Protein AF-A0A7V1M2N8-F1 (afdb_monomer)

Nearest PDB structures (foldseek):
  4wpy-assembly1_A-2  TM=8.593E-01  e=5.096E-01  Mycobacterium tuberculosis H37Rv
  3sr2-assembly3_D  TM=4.263E-01  e=4.004E-01  Homo sapiens
  2qm4-assembly2_D  TM=4.734E-01  e=6.105E-01  Homo sapiens
  3q9q-assembly1_A  TM=6.049E-01  e=1.602E+00  Homo sapiens
  3q0x-assembly1_A  TM=4.436E-01  e=2.442E+00  Chlamydomonas reinhardtii

Radius of gyration: 23.04 Å; Cα contacts (8 Å, |Δi|>4): 125; chains: 1; bounding box: 48×63×51 Å

Mean predicted aligned error: 13.84 Å

Sequence (99 aa):
MPRHDRRRTLRPRCDGPVLDPHQHCFLGRPAAMKVICDRSALLEAVNVVAGVVNSRGPKPQLACIKLSASKEGDEGTLTLEATDGEVSVRVSTLSVEVK

Solvent-accessible surface area (backbone atoms only — not comparable to full-atom values): 6506 Å² total; per-residue (Å²): 142,83,82,87,81,88,86,84,77,79,73,83,78,86,85,66,85,90,68,70,87,87,72,82,84,79,88,82,69,78,85,69,86,38,75,49,64,52,67,68,64,50,51,54,52,48,58,62,36,56,77,40,38,32,79,85,54,96,51,69,74,29,51,46,74,47,76,48,73,50,69,62,86,92,51,19,38,40,34,42,34,20,28,58,85,85,55,76,46,76,49,76,45,78,72,27,50,68,90

Foldseek 3Di:
DDDDDDDPPDDDDPPDPDDDPPPPDPPDDDPDKDKDADPVQVVVVCVVQCVAQDPPDPDVVLNDWDWDWDDDDQWIKIWTWHHPPPDIDIDIDTGMGID

Structure (mmCIF, N/CA/C/O backbone):
data_AF-A0A7V1M2N8-F1
#
_entry.id   AF-A0A7V1M2N8-F1
#
loop_
_atom_site.group_PDB
_atom_site.id
_atom_site.type_symbol
_atom_site.label_atom_id
_atom_site.label_alt_id
_atom_site.label_comp_id
_atom_site.label_asym_id
_atom_site.label_entity_id
_atom_site.label_seq_id
_atom_site.pdbx_PDB_ins_code
_atom_site.Cartn_x
_atom_site.Cartn_y
_atom_site.Cartn_z
_atom_site.occupancy
_atom_site.B_iso_or_equiv
_atom_site.auth_seq_id
_atom_site.auth_comp_id
_atom_site.auth_asym_id
_atom_site.auth_atom_id
_atom_site.pdbx_PDB_model_num
ATOM 1 N N . MET A 1 1 ? -35.918 -54.757 -29.353 1.00 45.62 1 MET A N 1
ATOM 2 C CA . MET A 1 1 ? -34.516 -54.291 -29.437 1.00 45.62 1 MET A CA 1
ATOM 3 C C . MET A 1 1 ? -34.463 -52.758 -29.349 1.00 45.62 1 MET A C 1
ATOM 5 O O . MET A 1 1 ? -34.527 -52.119 -30.394 1.00 45.62 1 MET A O 1
ATOM 9 N N . PRO A 1 2 ? -34.414 -52.140 -28.150 1.00 43.44 2 PRO A N 1
ATOM 10 C CA . PRO A 1 2 ? -34.225 -50.696 -27.992 1.00 43.44 2 PRO A CA 1
ATOM 11 C C . PRO A 1 2 ? -32.785 -50.340 -27.574 1.00 43.44 2 PRO A C 1
ATOM 13 O O . PRO A 1 2 ? -32.123 -51.081 -26.852 1.00 43.44 2 PRO A O 1
ATOM 16 N N . ARG A 1 3 ? -32.302 -49.205 -28.086 1.00 46.06 3 ARG A N 1
ATOM 17 C CA . ARG A 1 3 ? -30.916 -48.720 -28.026 1.00 46.06 3 ARG A CA 1
ATOM 18 C C . ARG A 1 3 ? -30.592 -47.989 -26.705 1.00 46.06 3 ARG A C 1
ATOM 20 O O . ARG A 1 3 ? -31.383 -47.178 -26.239 1.00 46.06 3 ARG A O 1
ATOM 27 N N . HIS A 1 4 ? -29.392 -48.245 -26.178 1.00 52.31 4 HIS A N 1
ATOM 28 C CA . HIS A 1 4 ? -28.546 -47.360 -25.347 1.00 52.31 4 HIS A CA 1
ATOM 29 C C . HIS A 1 4 ? -28.510 -45.905 -25.898 1.00 52.31 4 HIS A C 1
ATOM 31 O O . HIS A 1 4 ? -28.629 -45.740 -27.106 1.00 52.31 4 HIS A O 1
ATOM 37 N N . ASP A 1 5 ? -28.281 -44.790 -25.187 1.00 50.00 5 ASP A N 1
ATOM 38 C CA . ASP A 1 5 ? -27.852 -44.446 -23.819 1.00 50.00 5 ASP A CA 1
ATOM 39 C C . ASP A 1 5 ? -27.793 -42.884 -23.719 1.00 50.00 5 ASP A C 1
ATOM 41 O O . ASP A 1 5 ? -27.864 -42.194 -24.735 1.00 50.00 5 ASP A O 1
ATOM 45 N N . ARG A 1 6 ? -27.574 -42.344 -22.508 1.00 56.97 6 ARG A N 1
ATOM 46 C CA . ARG A 1 6 ? -26.980 -41.027 -22.167 1.00 56.97 6 ARG A CA 1
ATOM 47 C C . ARG A 1 6 ? -27.739 -39.736 -22.509 1.00 56.97 6 ARG A C 1
ATOM 49 O O . ARG A 1 6 ? -27.505 -39.113 -23.538 1.00 56.97 6 ARG A O 1
ATOM 56 N N . ARG A 1 7 ? -28.449 -39.203 -21.502 1.00 48.78 7 ARG A N 1
ATOM 57 C CA . ARG A 1 7 ? -28.344 -37.789 -21.045 1.00 48.78 7 ARG A CA 1
ATOM 58 C C . ARG A 1 7 ? -29.064 -37.602 -19.705 1.00 48.78 7 ARG A C 1
ATOM 60 O O . ARG A 1 7 ? -30.080 -36.929 -19.586 1.00 48.78 7 ARG A O 1
ATOM 67 N N . ARG A 1 8 ? -28.500 -38.216 -18.665 1.00 51.50 8 ARG A N 1
ATOM 68 C CA . ARG A 1 8 ? -28.829 -37.940 -17.263 1.00 51.50 8 ARG A CA 1
ATOM 69 C C . ARG A 1 8 ? -27.777 -36.981 -16.698 1.00 51.50 8 ARG A C 1
ATOM 71 O O . ARG A 1 8 ? -26.984 -37.351 -15.846 1.00 51.50 8 ARG A O 1
ATOM 78 N N . THR A 1 9 ? -27.726 -35.754 -17.214 1.00 49.06 9 THR A N 1
ATOM 79 C CA . THR A 1 9 ? -27.017 -34.662 -16.533 1.00 49.06 9 THR A CA 1
ATOM 80 C C . THR A 1 9 ? -27.972 -34.064 -15.514 1.00 49.06 9 THR A C 1
ATOM 82 O O . THR A 1 9 ? -28.759 -33.166 -15.817 1.00 49.06 9 THR A O 1
ATOM 85 N N . LEU A 1 10 ? -27.922 -34.636 -14.316 1.00 45.66 10 LEU A N 1
ATOM 86 C CA . LEU A 1 10 ? -28.397 -34.035 -13.080 1.00 45.66 10 LEU A CA 1
ATOM 87 C C . LEU A 1 10 ? -27.808 -32.620 -12.984 1.00 45.66 10 LEU A C 1
ATOM 89 O O . LEU A 1 10 ? -26.614 -32.461 -12.746 1.00 45.66 10 LEU A O 1
ATOM 93 N N . ARG A 1 11 ? -28.628 -31.589 -13.200 1.00 49.03 11 ARG A N 1
ATOM 94 C CA . ARG A 1 11 ? -28.321 -30.259 -12.670 1.00 49.03 11 ARG A C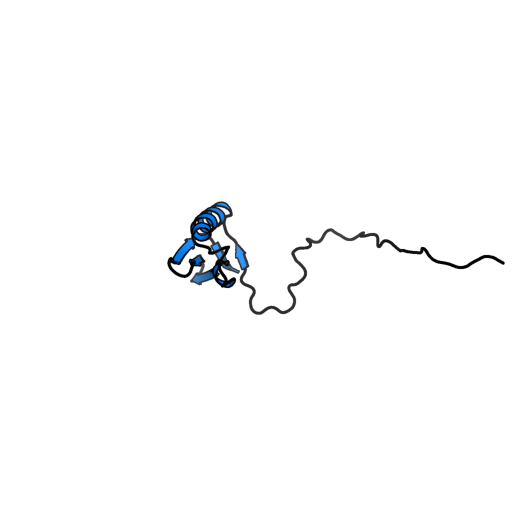A 1
ATOM 95 C C . ARG A 1 11 ? -28.540 -30.348 -11.159 1.00 49.03 11 ARG A C 1
ATOM 97 O O . ARG A 1 11 ? -29.659 -30.693 -10.772 1.00 49.03 11 ARG A O 1
ATOM 104 N N . PRO A 1 12 ? -27.542 -30.083 -10.302 1.00 45.91 12 PRO A N 1
ATOM 105 C CA . PRO A 1 12 ? -27.826 -29.937 -8.888 1.00 45.91 12 PRO A CA 1
ATOM 106 C C . PRO A 1 12 ? -28.673 -28.671 -8.719 1.00 45.91 12 PRO A C 1
ATOM 108 O O . PRO A 1 12 ? -28.283 -27.584 -9.143 1.00 45.91 12 PRO A O 1
ATOM 111 N N . ARG A 1 13 ? -29.878 -28.841 -8.167 1.00 48.69 13 ARG A N 1
ATOM 112 C CA . ARG A 1 13 ? -30.668 -27.736 -7.629 1.00 48.69 13 ARG A CA 1
ATOM 113 C C . ARG A 1 13 ? -29.904 -27.195 -6.426 1.00 48.69 13 ARG A C 1
ATOM 115 O O . ARG A 1 13 ? -29.687 -27.928 -5.465 1.00 48.69 13 ARG A O 1
ATOM 122 N N . CYS A 1 14 ? -29.472 -25.945 -6.499 1.00 45.72 14 CYS A N 1
ATOM 123 C CA . CYS A 1 14 ? -28.930 -25.228 -5.355 1.00 45.72 14 CYS A CA 1
ATOM 124 C C . CYS A 1 14 ? -30.100 -24.737 -4.493 1.00 45.72 14 CYS A C 1
ATOM 126 O O . CYS A 1 14 ? -30.439 -23.561 -4.531 1.00 45.72 14 CYS A O 1
ATOM 128 N N . ASP A 1 15 ? -30.740 -25.650 -3.764 1.00 51.22 15 ASP A N 1
ATOM 129 C CA . ASP A 1 15 ? -31.677 -25.318 -2.689 1.00 51.22 15 ASP A CA 1
ATOM 130 C C . ASP A 1 15 ? -30.910 -25.411 -1.359 1.00 51.22 15 ASP A C 1
ATOM 132 O O . ASP A 1 15 ? -30.872 -26.448 -0.700 1.00 51.22 15 ASP A O 1
ATOM 136 N N . GLY A 1 16 ? -30.223 -24.326 -1.004 1.00 52.47 16 GLY A N 1
ATOM 137 C CA . GLY A 1 16 ? -29.557 -24.129 0.284 1.00 52.47 16 GLY A CA 1
ATOM 138 C C . GLY A 1 16 ? -29.552 -22.637 0.630 1.00 52.47 16 GLY A C 1
ATOM 139 O O . GLY A 1 16 ? -29.615 -21.816 -0.289 1.00 52.47 16 GLY A O 1
ATOM 140 N N . PRO A 1 17 ? -29.529 -22.251 1.921 1.00 46.84 17 PRO A N 1
ATOM 141 C CA . PRO A 1 17 ? -29.535 -20.842 2.301 1.00 46.84 17 PRO A CA 1
ATOM 142 C C . PRO A 1 17 ? -28.299 -20.151 1.713 1.00 46.84 17 PRO A C 1
ATOM 144 O O . PRO A 1 17 ? -27.198 -20.697 1.777 1.00 46.84 17 PRO A O 1
ATOM 147 N N . VAL A 1 18 ? -28.498 -18.974 1.113 1.00 55.91 18 VAL A N 1
ATOM 148 C CA . VAL A 1 18 ? -27.448 -18.130 0.525 1.00 55.91 18 VAL A CA 1
ATOM 149 C C . VAL A 1 18 ? -26.462 -17.734 1.626 1.00 55.91 18 VAL A C 1
ATOM 151 O O . VAL A 1 18 ? -26.644 -16.731 2.308 1.00 55.91 18 VAL A O 1
ATOM 154 N N . LEU A 1 19 ? -25.437 -18.558 1.838 1.00 48.69 19 LEU A N 1
ATOM 155 C CA . LEU A 1 19 ? -24.228 -18.157 2.539 1.00 48.69 19 LEU A CA 1
ATOM 156 C C . LEU A 1 19 ? -23.317 -17.453 1.536 1.00 48.69 19 LEU A C 1
ATOM 158 O O . LEU A 1 19 ? -22.998 -18.003 0.480 1.00 48.69 19 LEU A O 1
ATOM 162 N N . ASP A 1 20 ? -22.917 -16.236 1.895 1.00 56.91 20 ASP A N 1
ATOM 163 C CA . ASP A 1 20 ? -21.995 -15.380 1.157 1.00 56.91 20 ASP A CA 1
ATOM 164 C C . ASP A 1 20 ? -20.778 -16.162 0.614 1.00 56.91 20 ASP A C 1
ATOM 166 O O . ASP A 1 20 ? -20.016 -16.754 1.392 1.00 56.91 20 ASP A O 1
ATOM 170 N N . PRO A 1 21 ? -20.521 -16.141 -0.708 1.00 47.62 21 PRO A N 1
ATOM 171 C CA . PRO A 1 21 ? -19.410 -16.871 -1.326 1.00 47.62 21 PRO A CA 1
ATOM 172 C C . PRO A 1 21 ? -18.017 -16.338 -0.937 1.00 47.62 21 PRO A C 1
ATOM 174 O O . PRO A 1 21 ? -17.008 -16.921 -1.327 1.00 47.62 21 PRO A O 1
ATOM 177 N N . HIS A 1 22 ? -17.932 -15.268 -0.139 1.00 49.97 22 HIS A N 1
ATOM 178 C CA . HIS A 1 22 ? -16.674 -14.683 0.331 1.00 49.97 22 HIS A CA 1
ATOM 179 C C . HIS A 1 22 ? -16.158 -15.230 1.676 1.00 49.97 22 HIS A C 1
ATOM 181 O O . HIS A 1 22 ? -15.075 -14.831 2.103 1.00 49.97 22 HIS A O 1
ATOM 187 N N . GLN A 1 23 ? -16.868 -16.151 2.346 1.00 52.53 23 GLN A N 1
ATOM 188 C CA . GLN A 1 23 ? -16.489 -16.602 3.699 1.00 52.53 23 GLN A CA 1
ATOM 189 C C . GLN A 1 23 ? -15.842 -17.995 3.800 1.00 52.53 23 GLN A C 1
ATOM 191 O O . GLN A 1 23 ? -15.313 -18.342 4.856 1.00 52.53 23 GLN A O 1
ATOM 196 N N . HIS A 1 24 ? -15.793 -18.781 2.721 1.00 42.34 24 HIS A N 1
ATOM 197 C CA . HIS A 1 24 ? -15.313 -20.168 2.766 1.00 42.34 24 HIS A CA 1
ATOM 198 C C . H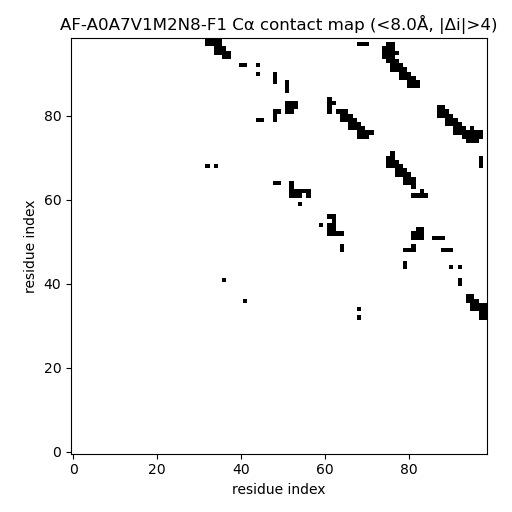IS A 1 24 ? -14.020 -20.387 1.974 1.00 42.34 24 HIS A C 1
ATOM 200 O O . HIS A 1 24 ? -14.056 -20.876 0.857 1.00 42.34 24 HIS A O 1
ATOM 206 N N . CYS A 1 25 ? -12.877 -20.042 2.574 1.00 35.69 25 CYS A N 1
ATOM 207 C CA . CYS A 1 25 ? -11.552 -20.635 2.292 1.00 35.69 25 CYS A CA 1
ATOM 208 C C . CYS A 1 25 ? -10.541 -20.291 3.416 1.00 35.69 25 CYS A C 1
ATOM 210 O O . CYS A 1 25 ? -9.353 -20.103 3.174 1.00 35.69 25 CYS A O 1
ATOM 212 N N . PHE A 1 26 ? -11.010 -20.156 4.664 1.00 44.25 26 PHE A N 1
ATOM 213 C CA . PHE A 1 26 ? -10.217 -19.680 5.812 1.00 44.25 26 PHE A CA 1
ATOM 214 C C . PHE A 1 26 ? -9.658 -20.800 6.713 1.00 44.25 26 PHE A C 1
ATOM 216 O O . PHE A 1 26 ? -9.375 -20.570 7.886 1.00 44.25 26 PHE A O 1
ATOM 223 N N . LEU A 1 27 ? -9.471 -22.019 6.201 1.00 46.91 27 LEU A N 1
ATOM 224 C CA . LEU A 1 27 ? -8.889 -23.115 6.984 1.00 46.91 27 LEU A CA 1
ATOM 225 C C . LEU A 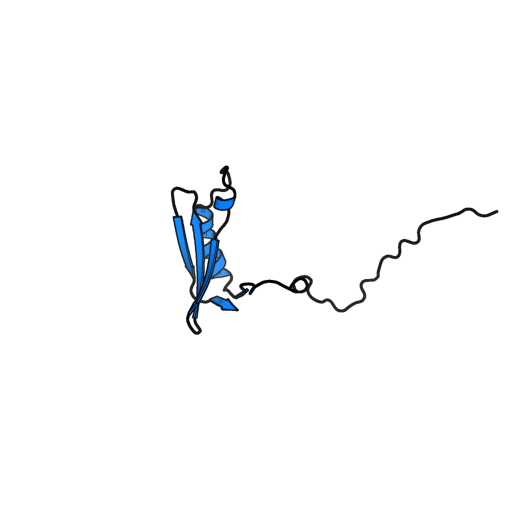1 27 ? -7.369 -23.189 6.756 1.00 46.91 27 LEU A C 1
ATOM 227 O O . LEU A 1 27 ? -6.915 -23.779 5.782 1.00 46.91 27 LEU A O 1
ATOM 231 N N . GLY A 1 28 ? -6.594 -22.579 7.668 1.00 47.25 28 GLY A N 1
ATOM 232 C CA . GLY A 1 28 ? -5.162 -22.880 7.859 1.00 47.25 28 GLY A CA 1
ATOM 233 C C . GLY A 1 28 ? -4.130 -21.769 7.598 1.00 47.25 28 GLY A C 1
ATOM 234 O O . GLY A 1 28 ? -2.957 -22.085 7.418 1.00 47.25 28 GLY A O 1
ATOM 235 N N . ARG A 1 29 ? -4.506 -20.481 7.554 1.00 52.66 29 ARG A N 1
ATOM 236 C CA . ARG A 1 29 ? -3.566 -19.380 7.239 1.00 52.66 29 ARG A CA 1
ATOM 237 C C . ARG A 1 29 ? -2.907 -18.785 8.503 1.00 52.66 29 ARG A C 1
ATOM 239 O O . ARG A 1 29 ? -3.646 -18.469 9.437 1.00 52.66 29 ARG A O 1
ATOM 246 N N . PRO A 1 30 ? -1.570 -18.574 8.543 1.00 53.44 30 PRO A N 1
ATOM 247 C CA . PRO A 1 30 ? -0.938 -17.754 9.583 1.00 53.44 30 PRO A CA 1
ATOM 248 C C . PRO A 1 30 ? -1.600 -16.370 9.589 1.00 53.44 30 PRO A C 1
ATOM 250 O O . PRO A 1 30 ? -1.895 -15.858 8.509 1.00 53.44 30 PRO A O 1
ATOM 253 N N . ALA A 1 31 ? -1.893 -15.852 10.790 1.00 58.22 31 ALA A N 1
ATOM 254 C CA . ALA A 1 31 ? -2.702 -14.661 11.090 1.00 58.22 31 ALA A CA 1
ATOM 255 C C . ALA A 1 31 ? -2.970 -13.767 9.866 1.00 58.22 31 ALA A C 1
ATOM 257 O O . ALA A 1 31 ? -2.152 -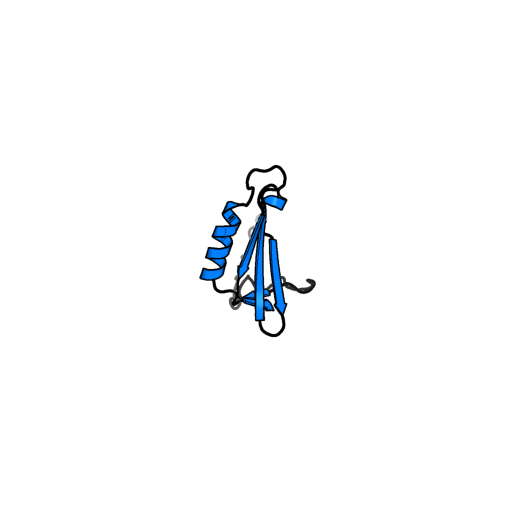12.936 9.473 1.00 58.22 31 ALA A O 1
ATOM 258 N N . ALA A 1 32 ? -4.109 -13.997 9.213 1.00 68.12 32 ALA A N 1
ATOM 259 C CA . ALA A 1 32 ? -4.510 -13.203 8.069 1.00 68.12 32 ALA A CA 1
ATOM 260 C C . ALA A 1 32 ? -4.879 -11.803 8.558 1.00 68.12 32 ALA A C 1
ATOM 262 O O . ALA A 1 32 ? -5.870 -11.643 9.262 1.00 68.12 32 ALA A O 1
ATOM 263 N N . MET A 1 33 ? -4.081 -10.820 8.162 1.00 77.88 33 MET A N 1
ATOM 264 C CA . MET A 1 33 ? -4.316 -9.401 8.392 1.00 77.88 33 MET A CA 1
ATOM 265 C C . MET A 1 33 ? -5.706 -8.995 7.880 1.00 77.88 33 MET A C 1
ATOM 267 O O . MET A 1 33 ? -5.960 -9.051 6.673 1.00 77.88 33 MET A O 1
ATOM 271 N N . LYS A 1 34 ? -6.606 -8.594 8.783 1.00 82.56 34 LYS A N 1
ATOM 272 C CA . LYS A 1 34 ? -7.902 -8.006 8.427 1.00 82.56 34 LYS A CA 1
ATOM 273 C C . LYS A 1 34 ? -7.870 -6.529 8.784 1.00 82.56 34 LYS A C 1
ATOM 275 O O . LYS A 1 34 ? -7.462 -6.155 9.877 1.00 82.56 34 LYS A O 1
ATOM 280 N N . VAL A 1 35 ? -8.304 -5.686 7.857 1.00 85.00 35 VAL A N 1
ATOM 281 C CA . VAL A 1 35 ? -8.374 -4.239 8.069 1.00 85.00 35 VAL A CA 1
ATOM 282 C C . VAL A 1 35 ? -9.762 -3.772 7.683 1.00 85.00 35 VAL A C 1
ATOM 284 O O . VAL A 1 35 ? -10.237 -4.059 6.584 1.00 85.00 35 VAL A O 1
ATOM 287 N N . ILE A 1 36 ? -10.407 -3.060 8.594 1.00 87.00 36 ILE A N 1
ATOM 288 C CA . ILE A 1 36 ? -11.635 -2.321 8.342 1.00 87.00 36 ILE A CA 1
ATOM 289 C C . ILE A 1 36 ? -11.217 -0.864 8.201 1.00 87.00 36 ILE A C 1
ATOM 291 O O . ILE A 1 36 ? -10.552 -0.307 9.071 1.00 87.00 36 ILE A O 1
ATOM 295 N N . CYS A 1 37 ? -11.552 -0.269 7.066 1.00 87.25 37 CYS A N 1
ATOM 296 C CA . CYS A 1 37 ? -11.147 1.080 6.709 1.00 87.25 37 CYS A CA 1
ATOM 297 C C . CYS A 1 37 ? -12.322 1.822 6.087 1.00 87.25 37 CYS A C 1
ATOM 299 O O . CYS A 1 37 ? -13.204 1.210 5.476 1.00 87.25 37 CYS A O 1
ATOM 301 N N . ASP A 1 38 ? -12.319 3.144 6.233 1.00 89.88 38 ASP A N 1
ATOM 302 C CA . ASP A 1 38 ? -13.247 3.972 5.484 1.00 89.88 38 ASP A CA 1
ATOM 303 C C . ASP A 1 38 ? -12.895 3.944 3.989 1.00 89.88 38 ASP A C 1
ATOM 305 O O . ASP A 1 38 ? -11.732 4.067 3.590 1.00 89.88 38 ASP A O 1
ATOM 309 N N . ARG A 1 39 ? -13.919 3.785 3.144 1.00 88.75 39 ARG A N 1
ATOM 310 C CA . ARG A 1 39 ? -13.736 3.671 1.695 1.00 88.75 39 ARG A CA 1
ATOM 311 C C . ARG A 1 39 ? -13.140 4.943 1.094 1.00 88.75 39 ARG A C 1
ATOM 313 O O . ARG A 1 39 ? -12.342 4.837 0.167 1.00 88.75 39 ARG A O 1
ATOM 320 N N . SER A 1 40 ? -13.564 6.122 1.549 1.00 90.81 40 SER A N 1
ATOM 321 C CA . SER A 1 40 ? -13.127 7.396 0.969 1.00 90.81 40 SER A CA 1
ATOM 322 C C . SER A 1 40 ? -11.650 7.654 1.257 1.00 90.81 40 SER A C 1
ATOM 324 O O . SER A 1 40 ? -10.891 7.902 0.320 1.00 90.81 40 SER A O 1
ATOM 326 N N . ALA A 1 41 ? -11.230 7.444 2.508 1.00 88.69 41 ALA A N 1
ATOM 327 C CA . ALA A 1 41 ? -9.837 7.563 2.926 1.00 88.69 41 ALA A CA 1
ATOM 328 C C . ALA A 1 41 ? -8.927 6.555 2.204 1.00 88.69 41 ALA A C 1
ATOM 330 O O . ALA A 1 41 ? -7.840 6.910 1.747 1.00 88.69 41 ALA A O 1
ATOM 331 N N . LEU A 1 42 ? -9.381 5.303 2.039 1.00 88.88 42 LEU A N 1
ATOM 332 C CA . LEU A 1 42 ? -8.615 4.299 1.299 1.00 88.88 42 LEU A CA 1
ATOM 333 C C . LEU A 1 42 ? -8.468 4.675 -0.181 1.00 88.88 42 LEU A C 1
ATOM 335 O O . LEU A 1 42 ? -7.388 4.527 -0.746 1.00 88.88 42 LEU A O 1
ATOM 339 N N . LEU A 1 43 ? -9.543 5.140 -0.818 1.00 91.69 43 LEU A N 1
ATOM 340 C CA . LEU A 1 43 ? -9.539 5.483 -2.240 1.00 91.69 43 LEU A CA 1
ATOM 341 C C . LEU A 1 43 ? -8.604 6.668 -2.510 1.00 91.69 43 LEU A C 1
ATOM 343 O O . LEU A 1 43 ? -7.806 6.615 -3.444 1.00 91.69 43 LEU A O 1
ATOM 347 N N . GLU A 1 44 ? -8.651 7.697 -1.666 1.00 90.94 44 GLU A N 1
ATOM 348 C CA . GLU A 1 44 ? -7.736 8.834 -1.754 1.00 90.94 44 GLU A CA 1
ATOM 349 C C . GLU A 1 44 ? -6.278 8.388 -1.606 1.00 90.94 44 GLU A C 1
ATOM 351 O O . GLU A 1 44 ? -5.453 8.693 -2.468 1.00 90.94 44 GLU A O 1
ATOM 356 N N . ALA A 1 45 ? -5.974 7.585 -0.582 1.00 90.69 45 ALA A N 1
ATOM 357 C CA . ALA A 1 45 ? -4.628 7.071 -0.378 1.00 90.69 45 ALA A CA 1
ATOM 358 C C . ALA A 1 45 ? -4.148 6.241 -1.580 1.00 90.69 45 ALA A C 1
ATOM 360 O O . ALA A 1 45 ? -3.049 6.474 -2.075 1.00 90.69 45 ALA A O 1
ATOM 361 N N . VAL A 1 46 ? -4.978 5.327 -2.099 1.00 91.56 46 VAL A N 1
ATOM 362 C CA . VAL A 1 46 ? -4.652 4.504 -3.276 1.00 91.56 46 VAL A CA 1
ATOM 363 C C . VAL A 1 46 ? -4.393 5.366 -4.508 1.00 91.56 46 VAL A C 1
ATOM 365 O O . VAL A 1 46 ? -3.426 5.103 -5.217 1.00 91.56 46 VAL A O 1
ATOM 368 N N . ASN A 1 47 ? -5.192 6.406 -4.752 1.00 92.62 47 ASN A N 1
ATOM 369 C CA . ASN A 1 47 ? -4.975 7.313 -5.881 1.00 92.62 47 ASN A CA 1
ATOM 370 C C . ASN A 1 47 ? -3.617 8.019 -5.805 1.00 92.62 47 ASN A C 1
ATOM 372 O O . ASN A 1 47 ? -2.957 8.173 -6.831 1.00 92.62 47 ASN A O 1
ATOM 376 N N . VAL A 1 48 ? -3.183 8.410 -4.602 1.00 91.69 48 VAL A N 1
ATOM 377 C CA . VAL A 1 48 ? -1.872 9.038 -4.393 1.00 91.69 48 VAL A CA 1
ATOM 378 C C . VAL A 1 48 ? -0.741 8.059 -4.714 1.00 91.69 48 VAL A C 1
ATOM 380 O O . VAL A 1 48 ? 0.157 8.396 -5.485 1.00 91.69 48 VAL A O 1
ATOM 383 N N . VAL A 1 49 ? -0.779 6.834 -4.177 1.00 91.12 49 VAL A N 1
ATOM 384 C CA . VAL A 1 49 ? 0.308 5.860 -4.405 1.00 91.12 49 VAL A CA 1
ATOM 385 C C . VAL A 1 49 ? 0.288 5.268 -5.817 1.00 91.12 49 VAL A C 1
ATOM 387 O O . VAL A 1 49 ? 1.349 4.951 -6.350 1.00 91.12 49 VAL A O 1
ATOM 390 N N . ALA A 1 50 ? -0.880 5.156 -6.458 1.00 89.06 50 ALA A N 1
ATOM 391 C CA . ALA A 1 50 ? -1.019 4.611 -7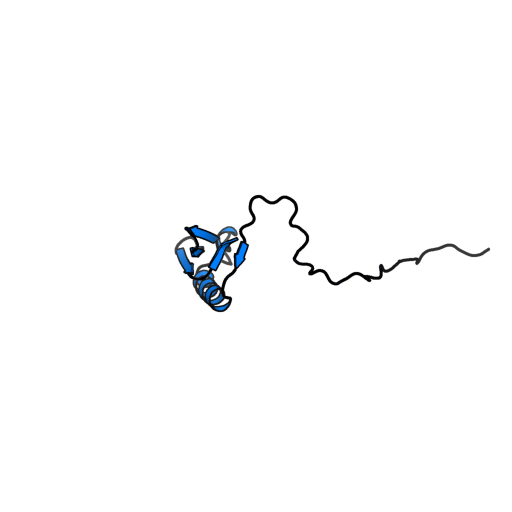.811 1.00 89.06 50 ALA A CA 1
ATOM 392 C C . ALA A 1 50 ? -0.254 5.418 -8.872 1.00 89.06 50 ALA A C 1
ATOM 394 O O . ALA A 1 50 ? 0.172 4.844 -9.874 1.00 89.06 50 ALA A O 1
ATOM 395 N N . GLY A 1 51 ? -0.031 6.718 -8.646 1.00 87.69 51 GLY A N 1
ATOM 396 C CA . GLY A 1 51 ? 0.751 7.566 -9.550 1.00 87.69 51 GLY A CA 1
ATOM 397 C C . GLY A 1 51 ? 2.227 7.168 -9.671 1.00 87.69 51 GLY A C 1
ATOM 398 O O . GLY A 1 51 ? 2.868 7.520 -10.656 1.00 87.69 51 GLY A O 1
ATOM 399 N N . VAL A 1 52 ? 2.755 6.414 -8.702 1.00 88.44 52 VAL A N 1
ATOM 400 C CA . VAL A 1 52 ? 4.182 6.046 -8.600 1.00 88.44 52 VAL A CA 1
ATOM 401 C C . VAL A 1 52 ? 4.414 4.564 -8.913 1.00 88.44 52 VAL A C 1
ATOM 403 O O . VAL A 1 52 ? 5.531 4.063 -8.838 1.00 88.44 52 VAL A O 1
ATOM 406 N N . VAL A 1 53 ? 3.355 3.823 -9.243 1.00 86.19 53 VAL A N 1
ATOM 407 C CA . VAL A 1 53 ? 3.435 2.391 -9.539 1.00 86.19 53 VAL A CA 1
ATOM 408 C C . VAL A 1 53 ? 3.931 2.184 -10.971 1.00 86.19 53 VAL A C 1
ATOM 410 O O . VAL A 1 53 ? 3.311 2.635 -11.939 1.00 86.19 53 VAL A O 1
ATOM 413 N N . ASN A 1 54 ? 5.023 1.433 -11.135 1.00 80.25 54 ASN A N 1
ATOM 414 C CA . ASN A 1 54 ? 5.596 1.161 -12.453 1.00 80.25 54 ASN A CA 1
ATOM 415 C C . ASN A 1 54 ? 4.875 -0.007 -13.147 1.00 80.25 54 ASN A C 1
ATOM 417 O O . ASN A 1 54 ? 5.266 -1.169 -13.039 1.00 80.25 54 ASN A O 1
ATOM 421 N N . SER A 1 55 ? 3.815 0.310 -13.892 1.00 76.25 55 SER A N 1
ATOM 422 C CA . SER A 1 55 ? 2.953 -0.679 -14.564 1.00 76.25 55 SER A CA 1
ATOM 423 C C . SER A 1 55 ? 3.560 -1.353 -15.804 1.00 76.25 55 SER A C 1
ATOM 425 O O . SER A 1 55 ? 3.040 -2.374 -16.250 1.00 76.25 55 SER A O 1
ATOM 427 N N . ARG A 1 56 ? 4.636 -0.804 -16.385 1.00 82.06 56 ARG A N 1
ATOM 428 C CA . ARG A 1 56 ? 5.229 -1.288 -17.652 1.00 82.06 56 ARG A CA 1
ATOM 429 C C . ARG A 1 56 ? 6.656 -1.827 -17.511 1.00 82.06 56 ARG A C 1
ATOM 431 O O . ARG A 1 56 ? 7.268 -2.201 -18.509 1.00 82.06 56 ARG A O 1
ATOM 438 N N . GLY A 1 57 ? 7.193 -1.856 -16.294 1.00 78.62 57 GLY A N 1
ATOM 439 C CA . GLY A 1 57 ? 8.569 -2.265 -16.034 1.00 78.62 57 GLY A CA 1
ATOM 440 C C . GLY A 1 57 ? 8.786 -3.786 -16.058 1.00 78.62 57 GLY A C 1
ATOM 441 O O . GLY A 1 57 ? 7.863 -4.561 -15.813 1.00 78.62 57 GLY A O 1
ATOM 442 N N . PRO A 1 58 ? 10.036 -4.243 -16.262 1.00 83.12 58 PRO A N 1
ATOM 443 C CA . PRO A 1 58 ? 10.396 -5.665 -16.217 1.00 83.12 58 PRO A CA 1
ATOM 444 C C . PRO A 1 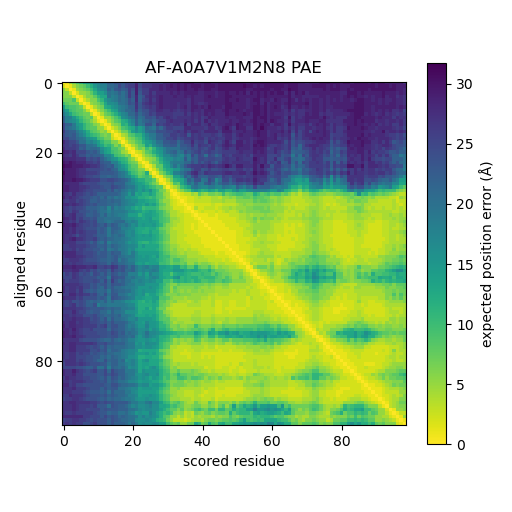58 ? 10.319 -6.272 -14.803 1.00 83.12 58 PRO A C 1
ATOM 446 O O . PRO A 1 58 ? 10.441 -7.484 -14.643 1.00 83.12 58 PRO A O 1
ATOM 449 N N . LYS A 1 59 ? 10.150 -5.437 -13.766 1.00 85.31 59 LYS A N 1
ATOM 450 C CA . LYS A 1 59 ? 10.059 -5.831 -12.355 1.00 85.31 59 LYS A CA 1
ATOM 451 C C . LYS A 1 59 ? 8.593 -5.808 -11.898 1.00 85.31 59 LYS A C 1
ATOM 453 O O . LYS A 1 59 ? 8.137 -4.771 -11.420 1.00 85.31 59 LYS A O 1
ATOM 458 N N . PRO A 1 60 ? 7.856 -6.934 -11.966 1.00 84.50 60 PRO A N 1
ATOM 459 C CA . PRO A 1 60 ? 6.435 -6.965 -11.612 1.00 84.50 60 PRO A CA 1
ATOM 460 C C . PRO A 1 60 ? 6.166 -6.649 -10.134 1.00 84.50 60 PRO A C 1
ATOM 462 O O . PRO A 1 60 ? 5.053 -6.278 -9.788 1.00 84.50 60 PRO A O 1
ATOM 465 N N . GLN A 1 61 ? 7.170 -6.747 -9.252 1.00 86.12 61 GLN A N 1
ATOM 466 C CA . GLN A 1 61 ? 7.002 -6.385 -7.838 1.00 86.12 61 GLN A CA 1
ATOM 467 C C . GLN A 1 61 ? 6.785 -4.875 -7.639 1.00 86.12 61 GLN A C 1
ATOM 469 O O . GLN A 1 61 ? 6.125 -4.483 -6.684 1.00 86.12 61 GLN A O 1
ATOM 474 N N . LEU A 1 62 ? 7.287 -4.043 -8.558 1.00 87.25 62 LEU A N 1
ATOM 475 C CA . LEU A 1 62 ? 7.106 -2.585 -8.547 1.00 87.25 62 LEU A CA 1
ATOM 476 C C . LEU A 1 62 ? 5.743 -2.148 -9.108 1.00 87.25 62 LEU A C 1
ATOM 478 O O . LEU A 1 62 ? 5.387 -0.975 -9.035 1.00 87.25 62 LEU A O 1
ATOM 482 N N . ALA A 1 63 ? 4.968 -3.094 -9.647 1.00 86.62 63 ALA A N 1
ATOM 483 C CA . ALA A 1 63 ? 3.577 -2.877 -10.027 1.00 86.62 63 ALA A CA 1
ATOM 484 C C . ALA A 1 63 ? 2.609 -3.036 -8.833 1.00 86.62 63 ALA A C 1
ATOM 486 O O . ALA A 1 63 ? 1.407 -2.820 -8.977 1.00 86.62 63 ALA A O 1
ATOM 487 N N . CYS A 1 64 ? 3.114 -3.433 -7.661 1.00 89.12 64 CYS A N 1
ATOM 488 C CA . CYS A 1 64 ? 2.312 -3.702 -6.474 1.00 89.12 64 CYS A CA 1
ATOM 489 C C . CYS A 1 64 ? 2.405 -2.560 -5.460 1.00 89.12 64 CYS A C 1
ATOM 491 O O . CYS A 1 64 ? 3.457 -1.953 -5.274 1.00 89.12 64 CYS A O 1
ATOM 493 N N . ILE A 1 65 ? 1.309 -2.342 -4.732 1.00 90.69 65 ILE A N 1
ATOM 494 C CA . ILE A 1 65 ? 1.297 -1.498 -3.537 1.00 90.69 65 ILE A CA 1
ATOM 495 C C . ILE A 1 65 ? 1.551 -2.400 -2.334 1.00 90.69 65 ILE A C 1
ATOM 497 O O . ILE A 1 65 ? 0.874 -3.415 -2.143 1.00 90.69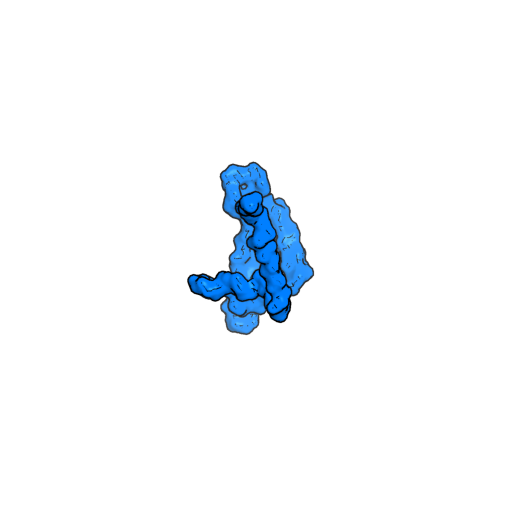 65 ILE A O 1
ATOM 501 N N . LYS A 1 66 ? 2.525 -2.031 -1.510 1.00 90.81 66 LYS A N 1
ATOM 502 C CA . LYS A 1 66 ? 2.784 -2.700 -0.243 1.00 90.81 66 LYS A CA 1
ATOM 503 C C . LYS A 1 66 ? 1.874 -2.105 0.823 1.00 90.81 66 LYS A C 1
ATOM 505 O O . LYS A 1 66 ? 1.897 -0.906 1.077 1.00 90.81 66 LYS A O 1
ATOM 510 N N . LEU A 1 67 ? 1.083 -2.973 1.440 1.00 90.06 67 LEU A N 1
ATOM 511 C CA . LEU A 1 67 ? 0.177 -2.632 2.527 1.00 90.06 67 LEU A CA 1
ATOM 512 C C . LEU A 1 67 ? 0.750 -3.187 3.827 1.00 90.06 67 LEU A C 1
ATOM 514 O O . LEU A 1 67 ? 1.022 -4.384 3.926 1.00 90.06 67 LEU A O 1
ATOM 518 N N . SER A 1 68 ? 0.917 -2.332 4.824 1.00 88.69 68 SER A N 1
ATOM 519 C CA . SER A 1 68 ? 1.249 -2.741 6.185 1.00 88.69 68 SER A CA 1
ATOM 520 C C . SER A 1 68 ? 0.302 -2.053 7.147 1.00 88.69 68 SER A C 1
ATOM 522 O O . SER A 1 68 ? 0.136 -0.841 7.104 1.00 88.69 68 SER A O 1
ATOM 524 N N . ALA A 1 69 ? -0.335 -2.821 8.020 1.00 88.38 69 ALA A N 1
ATOM 525 C CA . ALA A 1 69 ? -1.119 -2.267 9.108 1.00 88.38 69 ALA A CA 1
ATOM 526 C C . ALA A 1 69 ? -0.418 -2.605 10.405 1.00 88.38 69 ALA A C 1
ATOM 528 O O . ALA A 1 69 ? -0.004 -3.743 10.629 1.00 88.38 69 ALA A O 1
ATOM 529 N N . SER A 1 70 ? -0.271 -1.578 11.221 1.00 84.56 70 SER A N 1
ATOM 530 C CA . SER A 1 70 ? 0.206 -1.687 12.582 1.00 84.56 70 SER A CA 1
ATOM 531 C C . SER A 1 70 ? -0.967 -1.396 13.500 1.00 84.56 70 SER A C 1
ATOM 533 O O . SER A 1 70 ? -1.798 -0.539 13.195 1.00 84.56 70 SER A O 1
ATOM 535 N N . LYS A 1 71 ? -1.039 -2.116 14.612 1.00 83.19 71 LYS A N 1
ATOM 536 C CA . LYS A 1 71 ? -1.969 -1.822 15.695 1.00 83.19 71 LYS A CA 1
ATOM 537 C C . LYS A 1 71 ? -1.134 -1.503 16.922 1.00 83.19 71 LYS A C 1
ATOM 539 O O . LYS A 1 71 ? -0.417 -2.376 17.407 1.00 83.19 71 LYS A O 1
ATOM 544 N N . GLU A 1 72 ? -1.210 -0.265 17.389 1.00 78.12 72 GLU A N 1
ATOM 545 C CA . GLU A 1 72 ? -0.545 0.175 18.611 1.00 78.12 72 GLU A CA 1
ATOM 546 C C . GLU A 1 72 ? -1.632 0.497 19.641 1.00 78.12 72 GLU A C 1
ATOM 548 O O . GLU A 1 72 ? -2.367 1.473 19.522 1.00 78.12 72 GLU A O 1
ATOM 553 N N . GLY A 1 73 ? -1.812 -0.399 20.615 1.00 78.81 73 GLY A N 1
ATOM 554 C CA . GLY A 1 73 ? -2.945 -0.324 21.541 1.00 78.81 73 GLY A CA 1
ATOM 555 C C . GLY A 1 73 ? -4.287 -0.530 20.827 1.00 78.81 73 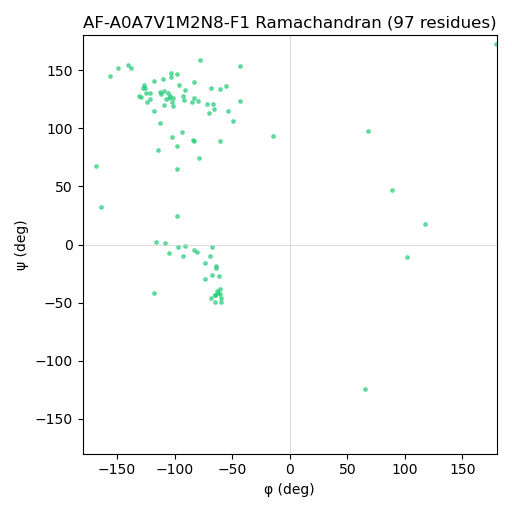GLY A C 1
ATOM 556 O O . GLY A 1 73 ? -4.485 -1.556 20.172 1.00 78.81 73 GLY A O 1
ATOM 557 N N . ASP A 1 74 ? -5.204 0.430 20.968 1.00 73.75 74 ASP A N 1
ATOM 558 C CA . ASP A 1 74 ? -6.515 0.433 20.300 1.00 73.75 74 ASP A CA 1
ATOM 559 C C . ASP A 1 74 ? -6.523 1.184 18.959 1.00 73.75 74 ASP A C 1
ATOM 561 O O . ASP A 1 74 ? -7.477 1.056 18.190 1.00 73.75 74 ASP A O 1
ATOM 565 N N . GLU A 1 75 ? -5.456 1.913 18.626 1.00 76.44 75 GLU A N 1
ATOM 566 C CA . GLU A 1 75 ? -5.367 2.649 17.366 1.00 76.44 75 GLU A CA 1
ATOM 567 C C . GLU A 1 75 ? -4.705 1.793 16.278 1.00 76.44 75 GLU A C 1
ATOM 569 O O . GLU A 1 75 ? -3.593 1.275 16.419 1.00 76.44 75 GLU A O 1
ATOM 574 N N . GLY A 1 76 ? -5.412 1.623 15.160 1.00 84.81 76 GLY A N 1
ATOM 575 C CA . GLY A 1 76 ? -4.871 0.999 13.961 1.00 84.81 76 GLY A CA 1
ATOM 576 C C . GLY A 1 76 ? -4.379 2.049 12.970 1.00 84.81 76 GLY A C 1
ATOM 577 O O . GLY A 1 76 ? -5.050 3.048 12.708 1.00 84.81 76 GLY A O 1
ATOM 578 N N . THR A 1 77 ? -3.220 1.786 12.374 1.00 87.69 77 THR A N 1
ATOM 579 C CA . THR A 1 77 ? -2.653 2.580 11.279 1.00 87.69 77 THR A CA 1
ATOM 580 C C . THR A 1 77 ? -2.434 1.691 10.066 1.00 87.69 77 THR A C 1
ATOM 582 O O . THR A 1 77 ? -1.803 0.641 10.181 1.00 87.69 77 THR A O 1
ATOM 585 N N . LEU A 1 78 ? -2.899 2.121 8.891 1.00 89.12 78 LEU A N 1
ATOM 586 C CA . LEU A 1 78 ? -2.657 1.450 7.612 1.00 89.12 78 LEU A CA 1
ATOM 587 C C . LEU A 1 78 ? -1.698 2.305 6.792 1.00 89.12 78 LEU A C 1
ATOM 589 O O . LEU A 1 78 ? -1.987 3.452 6.454 1.00 89.12 78 LEU A O 1
ATOM 593 N N . THR A 1 79 ? -0.560 1.719 6.460 1.00 91.81 79 THR A N 1
ATOM 594 C CA . THR A 1 79 ? 0.478 2.306 5.624 1.00 91.81 79 THR A CA 1
ATOM 595 C C . THR A 1 79 ? 0.425 1.681 4.238 1.00 91.81 79 THR A C 1
ATOM 597 O O . THR A 1 79 ? 0.446 0.456 4.095 1.00 91.81 79 THR A O 1
ATOM 600 N N . LEU A 1 80 ? 0.369 2.531 3.219 1.00 91.94 80 LEU A N 1
ATOM 601 C CA . LEU A 1 80 ? 0.468 2.157 1.818 1.00 91.94 80 LEU A CA 1
ATOM 602 C C . LEU A 1 80 ? 1.781 2.698 1.254 1.00 91.94 80 LEU A C 1
ATOM 604 O O . LEU A 1 80 ? 2.088 3.880 1.406 1.00 91.94 80 LEU A O 1
ATOM 608 N N . GLU A 1 81 ? 2.550 1.834 0.603 1.00 91.44 81 GLU A N 1
ATOM 609 C CA . GLU A 1 81 ? 3.839 2.171 0.003 1.00 91.44 81 GLU A CA 1
ATOM 610 C C . GLU A 1 81 ? 3.868 1.734 -1.463 1.00 91.44 81 GLU A C 1
ATOM 612 O O . GLU A 1 81 ? 3.502 0.601 -1.784 1.00 91.44 81 GLU A O 1
ATOM 617 N N . ALA A 1 82 ? 4.351 2.602 -2.348 1.00 91.88 82 ALA A N 1
ATOM 618 C CA . ALA A 1 82 ? 4.671 2.243 -3.726 1.00 91.88 82 ALA A CA 1
ATOM 619 C C . ALA A 1 82 ? 5.957 2.932 -4.182 1.00 91.88 82 ALA A C 1
ATOM 621 O O . ALA A 1 82 ? 6.353 3.975 -3.653 1.00 91.88 82 ALA A O 1
ATOM 622 N N . THR A 1 83 ? 6.621 2.318 -5.157 1.00 89.94 83 THR A N 1
ATOM 623 C CA . THR A 1 83 ? 7.845 2.845 -5.753 1.00 89.94 83 THR A CA 1
ATOM 624 C C . THR A 1 83 ? 8.037 2.298 -7.161 1.00 89.94 83 THR A C 1
ATOM 626 O O . THR A 1 83 ? 7.720 1.140 -7.436 1.00 89.94 83 THR A O 1
ATOM 629 N N . ASP A 1 84 ? 8.594 3.124 -8.039 1.00 88.25 84 ASP A N 1
ATOM 630 C CA . ASP A 1 84 ? 9.019 2.763 -9.392 1.00 88.25 84 ASP A CA 1
ATOM 631 C C . ASP A 1 84 ? 10.520 2.437 -9.483 1.00 88.25 84 ASP A C 1
ATOM 633 O O . ASP A 1 84 ? 10.994 2.009 -10.539 1.00 88.25 84 ASP A O 1
ATOM 637 N N . GLY A 1 85 ? 11.247 2.563 -8.366 1.00 84.94 85 GLY A N 1
ATOM 638 C CA . GLY A 1 85 ? 12.696 2.3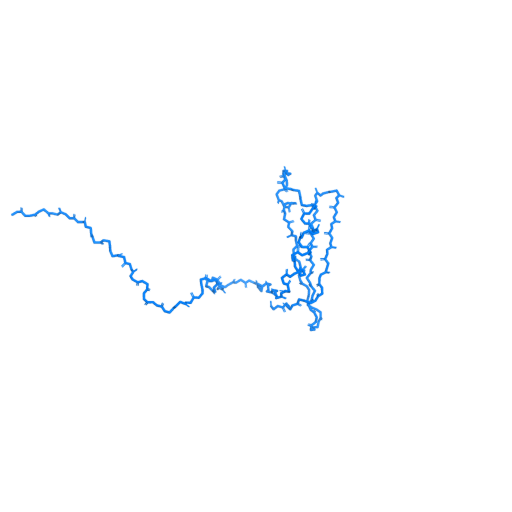82 -8.262 1.00 84.94 85 GLY A CA 1
ATOM 639 C C . GLY A 1 85 ? 13.493 3.687 -8.213 1.00 84.94 85 GLY A C 1
ATOM 640 O O . GLY A 1 85 ? 14.674 3.639 -7.873 1.00 84.94 85 GLY A O 1
ATOM 641 N N . GLU A 1 86 ? 12.862 4.829 -8.489 1.00 86.56 86 GLU A N 1
ATOM 642 C CA . GLU A 1 86 ? 13.486 6.158 -8.438 1.00 86.56 86 GLU A CA 1
ATOM 643 C C . GLU A 1 86 ? 12.810 7.038 -7.382 1.00 86.56 86 GLU A C 1
ATOM 645 O O . GLU A 1 86 ? 13.480 7.711 -6.597 1.00 86.56 86 GLU A O 1
ATOM 650 N N . VAL A 1 87 ? 11.480 6.973 -7.307 1.00 87.31 87 VAL A N 1
ATOM 651 C CA . VAL A 1 87 ? 10.645 7.704 -6.357 1.00 87.31 87 VAL A CA 1
ATOM 652 C C . VAL A 1 87 ? 9.906 6.710 -5.465 1.00 87.31 87 VAL A C 1
ATOM 654 O O . VAL A 1 87 ? 9.454 5.649 -5.899 1.00 87.31 87 VAL A O 1
ATOM 657 N N . SER A 1 88 ? 9.787 7.038 -4.178 1.00 88.38 88 SER A N 1
ATOM 658 C CA . SER A 1 88 ? 9.013 6.250 -3.216 1.00 88.38 88 SER A CA 1
ATOM 659 C C . SER A 1 88 ? 7.996 7.138 -2.516 1.00 88.38 88 SER A C 1
ATOM 661 O O . SER A 1 88 ? 8.319 8.248 -2.094 1.00 88.38 88 SER A O 1
ATOM 663 N N . VAL A 1 89 ? 6.762 6.650 -2.409 1.00 91.25 89 VAL A N 1
ATOM 664 C CA . VAL A 1 89 ? 5.678 7.341 -1.710 1.00 91.25 89 VAL A CA 1
ATOM 665 C C . VAL A 1 89 ? 5.112 6.418 -0.647 1.00 91.25 89 VAL A C 1
ATOM 667 O O . VAL A 1 89 ? 4.801 5.256 -0.910 1.00 91.25 89 VAL A O 1
ATOM 670 N N . ARG A 1 90 ? 5.000 6.961 0.567 1.00 92.19 90 ARG A N 1
ATOM 671 C CA . ARG A 1 90 ? 4.437 6.308 1.745 1.00 92.19 90 ARG A CA 1
ATOM 672 C C . ARG A 1 90 ? 3.304 7.173 2.279 1.00 92.19 90 ARG A C 1
ATOM 674 O O . ARG A 1 90 ? 3.529 8.331 2.618 1.00 92.19 90 ARG A O 1
ATOM 681 N N . VAL A 1 91 ? 2.113 6.597 2.380 1.00 91.00 91 VAL A N 1
ATOM 682 C CA . VAL A 1 91 ? 0.922 7.256 2.925 1.00 91.00 91 VAL A CA 1
ATOM 683 C C . VAL A 1 91 ? 0.425 6.447 4.113 1.00 91.00 91 VAL A C 1
ATOM 685 O O . VAL A 1 91 ? 0.178 5.250 3.990 1.00 91.00 91 VAL A O 1
ATOM 688 N N . SER A 1 92 ? 0.283 7.095 5.266 1.00 89.06 92 SER A N 1
ATOM 689 C CA . SER A 1 92 ? -0.314 6.514 6.468 1.00 89.06 92 SER A CA 1
ATOM 690 C C . SER A 1 92 ? -1.719 7.070 6.663 1.00 89.06 92 SER A C 1
ATOM 692 O O . SER A 1 92 ? -1.900 8.284 6.723 1.00 89.06 92 SER A O 1
ATOM 694 N N . THR A 1 93 ? -2.702 6.184 6.784 1.00 84.31 93 THR A N 1
ATOM 695 C CA . THR A 1 93 ? -4.094 6.542 7.075 1.00 84.31 93 THR A CA 1
ATOM 696 C C . THR A 1 93 ? -4.432 6.198 8.522 1.00 84.31 93 THR A C 1
ATOM 698 O O . THR A 1 93 ? -4.150 5.093 8.994 1.00 84.31 93 THR A O 1
ATOM 701 N N . LEU A 1 94 ? -5.016 7.178 9.214 1.00 70.38 94 LEU A N 1
ATOM 702 C CA . LEU A 1 94 ? -5.561 7.075 10.567 1.00 70.38 94 LEU A CA 1
ATOM 703 C C . LEU A 1 94 ? -7.079 6.862 10.438 1.00 70.38 94 LEU A C 1
ATOM 705 O O . LEU A 1 94 ? -7.682 7.419 9.521 1.00 70.38 94 LEU A O 1
ATOM 709 N N . SER A 1 95 ? -7.700 6.101 11.344 1.00 72.00 95 SER A N 1
ATOM 710 C CA . SER A 1 95 ? -9.092 5.581 11.256 1.00 72.00 95 SER A CA 1
ATOM 711 C C . SER A 1 95 ? -9.229 4.223 10.559 1.00 72.00 95 SER A C 1
ATOM 713 O O . SER A 1 95 ? -10.091 4.017 9.702 1.00 72.00 95 SER A O 1
ATOM 715 N N . VAL A 1 96 ? -8.382 3.268 10.938 1.00 78.12 96 VAL A N 1
ATOM 716 C CA . VAL A 1 96 ? -8.509 1.874 10.506 1.00 78.12 96 VAL A CA 1
ATOM 717 C C . VAL A 1 96 ? -8.531 0.939 11.708 1.00 78.12 96 VAL A C 1
ATOM 719 O O . VAL A 1 96 ? -7.764 1.101 12.650 1.00 78.12 96 VAL A O 1
ATOM 722 N N . GLU A 1 97 ? -9.416 -0.052 11.681 1.00 79.38 97 GLU A N 1
ATOM 723 C CA . GLU A 1 97 ? -9.495 -1.096 12.702 1.00 79.38 97 GLU A CA 1
ATOM 724 C C . GLU A 1 97 ? -8.818 -2.362 12.164 1.00 79.38 97 GLU A C 1
ATOM 726 O O . GLU A 1 97 ? -9.232 -2.925 11.148 1.00 79.38 97 GLU A O 1
ATOM 731 N N . VAL A 1 98 ? -7.760 -2.810 12.841 1.00 79.19 98 VAL A N 1
ATOM 732 C CA . VAL A 1 98 ? -6.978 -3.996 12.459 1.00 79.19 98 VAL A CA 1
ATOM 733 C C . VAL A 1 98 ? -7.392 -5.182 13.341 1.00 79.19 98 VAL A C 1
ATOM 735 O O . VAL A 1 98 ? -7.379 -5.068 14.572 1.00 79.19 98 VAL A O 1
ATOM 738 N N . LYS A 1 99 ? -7.775 -6.302 12.714 1.00 69.44 99 LYS A N 1
ATOM 739 C CA . LYS A 1 99 ? -8.270 -7.544 13.338 1.00 69.44 99 LYS A CA 1
ATOM 740 C C . LYS A 1 99 ? -7.472 -8.775 12.913 1.00 69.44 99 LYS A C 1
ATOM 742 O O . LYS A 1 99 ? -6.961 -8.803 11.768 1.00 69.44 99 LYS A O 1
#

pLDDT: mean 74.15, std 17.85, range [35.69, 92.62]

Secondary structure (DSSP, 8-state):
----------PPP--S----TTSS--SS-S----EEE-HHHHHHHHHHHHTT--TTSS-GGGGSPEEEEEEETTEEEEEEEEE-SS-EEEEEEEEEEE-